Protein AF-A0A927S545-F1 (afdb_monomer_lite)

Radius of gyration: 32.66 Å; chains: 1; bounding box: 56×23×90 Å

pLDDT: mean 74.02, std 13.52, range [50.0, 94.19]

Sequence (74 aa):
MKKFIPREKLGKKTRKQLDSEQRTTWAFSPVSKKVESKKLYNRKRKSHDRYDDYGMGFSVSLYLFEEATYQEYH

Structure (mmCIF, N/CA/C/O backbone):
data_AF-A0A927S545-F1
#
_entry.id   AF-A0A927S545-F1
#
loop_
_atom_site.group_PDB
_atom_site.id
_atom_site.type_symbol
_atom_site.label_atom_id
_atom_site.label_alt_id
_atom_site.label_comp_id
_atom_site.label_asym_id
_atom_site.label_entity_id
_atom_site.label_seq_id
_atom_site.pdbx_PDB_ins_code
_atom_site.Cartn_x
_atom_site.Cartn_y
_atom_site.Cartn_z
_atom_site.occupancy
_atom_site.B_iso_or_equiv
_atom_site.auth_seq_id
_atom_site.auth_comp_id
_atom_site.auth_asym_id
_atom_site.auth_atom_id
_atom_site.pdbx_PDB_model_num
ATOM 1 N N . MET A 1 1 ? -32.399 -9.379 16.221 1.00 75.94 1 MET A N 1
ATOM 2 C CA . MET A 1 1 ? -31.495 -8.453 15.497 1.00 75.94 1 MET A CA 1
ATOM 3 C C . MET A 1 1 ? -30.721 -7.618 16.508 1.00 75.94 1 MET A C 1
ATOM 5 O O . MET A 1 1 ? -31.332 -7.144 17.461 1.00 75.94 1 MET A O 1
ATOM 9 N N . LYS A 1 2 ? -29.398 -7.463 16.360 1.00 80.19 2 LYS A N 1
ATOM 10 C CA . LYS A 1 2 ? -28.635 -6.539 17.220 1.00 80.19 2 LYS A CA 1
ATOM 11 C C . LYS A 1 2 ? -29.002 -5.100 16.848 1.00 80.19 2 LYS A C 1
ATOM 13 O O . LYS A 1 2 ? -29.117 -4.783 15.669 1.00 80.19 2 LYS A O 1
ATOM 18 N N . LYS A 1 3 ? -29.209 -4.251 17.856 1.00 86.88 3 LYS A N 1
ATOM 19 C CA . LYS A 1 3 ? -29.521 -2.829 17.661 1.00 86.88 3 LYS A CA 1
ATOM 20 C C . LYS A 1 3 ? -28.318 -2.148 17.006 1.00 86.88 3 LYS A C 1
ATOM 22 O O . LYS A 1 3 ? -27.193 -2.330 17.471 1.00 86.88 3 LYS A O 1
ATOM 27 N N . PHE A 1 4 ? -28.548 -1.389 15.938 1.00 88.19 4 PHE A N 1
ATOM 28 C CA . PHE A 1 4 ? -27.502 -0.591 15.307 1.00 88.19 4 PHE A CA 1
ATOM 29 C C . PHE A 1 4 ? -27.097 0.548 16.248 1.00 88.19 4 PHE A C 1
ATOM 31 O O . PHE A 1 4 ? -27.946 1.316 16.697 1.00 88.19 4 PHE A O 1
ATOM 38 N N . ILE A 1 5 ? -25.806 0.634 16.568 1.00 88.06 5 ILE A N 1
ATOM 39 C CA . ILE A 1 5 ? -25.246 1.702 17.397 1.00 88.06 5 ILE A CA 1
ATOM 40 C C . ILE A 1 5 ? -24.324 2.540 16.508 1.00 88.06 5 ILE A C 1
ATOM 42 O O . ILE A 1 5 ? -23.344 2.001 15.986 1.00 88.06 5 ILE A O 1
ATOM 46 N N . PRO A 1 6 ? -24.591 3.847 16.346 1.00 92.44 6 PRO A N 1
ATOM 47 C CA . PRO A 1 6 ? -23.717 4.736 15.592 1.00 92.44 6 PRO A CA 1
ATOM 48 C C . PRO A 1 6 ? -22.292 4.763 16.156 1.00 92.44 6 PRO A C 1
ATOM 50 O O . PRO A 1 6 ? -22.089 4.791 17.373 1.00 92.44 6 PRO A O 1
ATOM 53 N N . ARG A 1 7 ? -21.288 4.827 15.271 1.00 88.31 7 ARG A N 1
ATOM 54 C CA . ARG A 1 7 ? -19.857 4.770 15.634 1.00 88.31 7 ARG A CA 1
ATOM 55 C C . ARG A 1 7 ? -19.445 5.827 16.660 1.00 88.31 7 ARG A C 1
ATOM 57 O O . ARG A 1 7 ? -18.601 5.562 17.516 1.00 88.31 7 ARG A O 1
ATOM 64 N N . GLU A 1 8 ? -20.051 7.008 16.602 1.00 90.94 8 GLU A N 1
ATOM 65 C CA . GLU A 1 8 ? -19.789 8.127 17.515 1.00 90.94 8 GLU A CA 1
ATOM 66 C C . GLU A 1 8 ? -20.143 7.809 18.969 1.00 90.94 8 GLU A C 1
ATOM 68 O O . GLU A 1 8 ? -19.461 8.272 19.882 1.00 90.94 8 GLU A O 1
ATOM 73 N N . LYS A 1 9 ? -21.163 6.970 19.175 1.00 93.56 9 LYS A N 1
ATOM 74 C CA . LYS A 1 9 ? -21.645 6.546 20.495 1.00 93.56 9 LYS A CA 1
ATOM 75 C C . LYS A 1 9 ? -20.895 5.326 21.037 1.00 93.56 9 LYS A C 1
ATOM 77 O O . LYS A 1 9 ? -21.107 4.936 22.180 1.00 93.56 9 LYS A O 1
ATOM 82 N N . LEU A 1 10 ? -20.002 4.729 20.242 1.00 89.50 10 LEU A N 1
ATOM 83 C CA . LEU A 1 10 ? -19.121 3.657 20.696 1.00 89.50 10 LEU A CA 1
ATOM 84 C C . LEU A 1 10 ? -17.961 4.225 21.517 1.00 89.50 10 LEU A C 1
ATOM 86 O O . LEU A 1 10 ? -17.322 5.204 21.123 1.00 89.50 10 LEU A O 1
ATOM 90 N N . GLY A 1 11 ? -17.649 3.557 22.628 1.00 92.62 11 GLY A N 1
ATOM 91 C CA . GLY A 1 11 ? -16.464 3.849 23.425 1.00 92.62 11 GLY A CA 1
ATOM 92 C C . GLY A 1 11 ? -15.160 3.653 22.643 1.00 92.62 11 GLY A C 1
ATOM 93 O O . GLY A 1 11 ? -15.090 2.954 21.631 1.00 92.62 11 GLY A O 1
ATOM 94 N N . LYS A 1 12 ? -14.072 4.245 23.146 1.00 93.56 12 LYS A N 1
ATOM 95 C CA . LYS A 1 12 ? -12.754 4.224 22.485 1.00 93.56 12 LYS A CA 1
ATOM 96 C C . LYS A 1 12 ? -12.250 2.805 22.176 1.00 93.56 12 LYS A C 1
ATOM 98 O O . LYS A 1 12 ? -11.674 2.577 21.115 1.00 93.56 12 LYS A O 1
ATOM 103 N N . LYS A 1 13 ? -12.468 1.851 23.090 1.00 94.19 13 LYS A N 1
ATOM 104 C CA . LYS A 1 13 ? -12.003 0.458 22.951 1.00 94.19 13 LYS A CA 1
ATOM 105 C C . LYS A 1 13 ? -12.751 -0.301 21.851 1.00 94.19 13 LYS A C 1
ATOM 107 O O . LYS A 1 13 ? -12.110 -0.919 21.009 1.00 94.19 13 LYS A O 1
ATOM 112 N N . THR A 1 14 ? -14.079 -0.202 21.827 1.00 91.94 14 THR A N 1
ATOM 113 C CA . THR A 1 14 ? -14.919 -0.884 20.831 1.00 91.94 14 THR A CA 1
ATOM 114 C C . THR A 1 14 ? -14.718 -0.302 19.439 1.00 91.94 14 THR A C 1
ATOM 116 O O . THR A 1 14 ? -14.596 -1.051 18.477 1.00 91.94 14 THR A O 1
ATOM 119 N N . ARG A 1 15 ? -14.565 1.023 19.324 1.00 92.75 15 ARG A N 1
ATOM 120 C CA . ARG A 1 15 ? -14.208 1.671 18.053 1.00 92.75 15 ARG A CA 1
ATOM 121 C C . ARG A 1 15 ? -12.870 1.168 17.504 1.00 92.75 15 ARG A C 1
ATOM 123 O O . ARG A 1 15 ? -12.778 0.880 16.320 1.00 92.75 15 ARG A O 1
ATOM 130 N N . LYS A 1 16 ? -11.854 1.011 18.363 1.00 92.19 16 LYS A N 1
ATOM 131 C CA . LYS A 1 16 ? -10.537 0.489 17.961 1.00 92.19 16 LYS A CA 1
ATOM 132 C C . 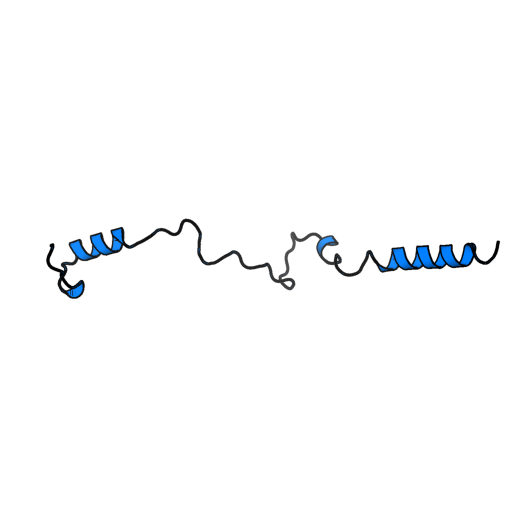LYS A 1 16 ? -10.610 -0.956 17.456 1.00 92.19 16 LYS A C 1
ATOM 134 O O . LYS A 1 16 ? -9.921 -1.269 16.492 1.00 92.19 16 LYS A O 1
ATOM 139 N N . GLN A 1 17 ? -11.407 -1.812 18.098 1.00 91.25 17 GLN A N 1
ATOM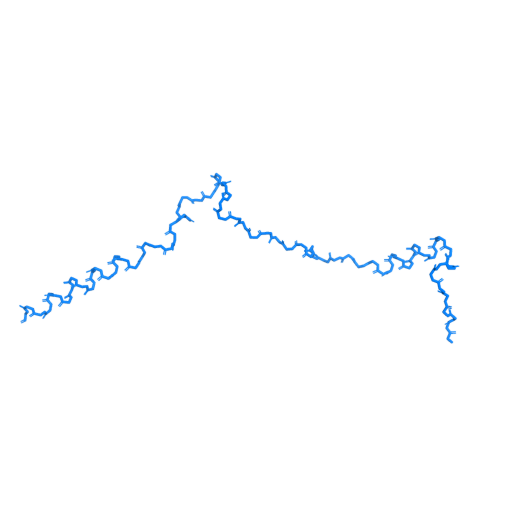 140 C CA . GLN A 1 17 ? -11.629 -3.192 17.644 1.00 91.25 17 GLN A CA 1
ATOM 141 C C . GLN A 1 17 ? -12.303 -3.212 16.272 1.00 91.25 17 GLN A C 1
ATOM 143 O O . GLN A 1 17 ? -11.764 -3.809 15.349 1.00 91.25 17 GLN A O 1
ATOM 148 N N . LEU A 1 18 ? -13.381 -2.441 16.109 1.00 91.44 18 LEU A N 1
ATOM 149 C CA . LEU A 1 18 ? -14.090 -2.307 14.838 1.00 91.44 18 LEU A CA 1
ATOM 150 C C . LEU A 1 18 ? -13.155 -1.806 13.720 1.00 91.44 18 LEU A C 1
ATOM 152 O O . LEU A 1 18 ? -13.076 -2.393 12.646 1.00 91.44 18 LEU A O 1
ATOM 156 N N . ASP A 1 19 ? -12.384 -0.749 13.983 1.00 89.88 19 ASP A N 1
ATOM 157 C CA . ASP A 1 19 ? -11.423 -0.217 13.014 1.00 89.88 19 ASP A CA 1
ATOM 158 C C . ASP A 1 19 ? -10.284 -1.220 12.724 1.00 89.88 19 ASP A C 1
ATOM 160 O O . ASP A 1 19 ? -9.640 -1.129 11.685 1.00 89.88 19 ASP A O 1
ATOM 164 N N . SER A 1 20 ? -9.969 -2.141 13.639 1.00 88.62 20 SER A N 1
ATOM 165 C CA . SER A 1 20 ? -8.985 -3.208 13.406 1.00 88.62 20 SER A CA 1
ATOM 166 C C . SER A 1 20 ? -9.559 -4.324 12.540 1.00 88.62 20 SER A C 1
ATOM 168 O O . SER A 1 20 ? -8.838 -4.858 11.708 1.00 88.62 20 SER A O 1
ATOM 170 N N . GLU A 1 21 ? -10.834 -4.659 12.729 1.00 88.56 21 GLU A N 1
ATOM 171 C CA . GLU A 1 21 ? -11.566 -5.637 11.917 1.00 88.56 21 GLU A CA 1
ATOM 172 C C . GLU A 1 21 ? -11.784 -5.122 10.488 1.00 88.56 21 GLU A C 1
ATOM 174 O O . GLU A 1 21 ? -11.652 -5.877 9.529 1.00 88.56 21 GLU A O 1
ATOM 179 N N . GLN A 1 22 ? -12.075 -3.825 10.331 1.00 86.12 22 GLN A N 1
ATOM 180 C CA . GLN A 1 22 ? -12.259 -3.189 9.022 1.00 86.12 22 GLN A CA 1
ATOM 181 C C . GLN A 1 22 ? -10.947 -2.925 8.277 1.00 86.12 22 GLN A C 1
ATOM 183 O O . GLN A 1 22 ? -10.953 -2.788 7.054 1.00 86.12 22 GLN A O 1
ATOM 188 N N . ARG A 1 23 ? -9.820 -2.790 8.986 1.00 85.12 23 ARG A N 1
ATOM 189 C CA . ARG A 1 23 ? -8.524 -2.553 8.343 1.00 85.12 23 ARG A CA 1
ATOM 190 C C . ARG A 1 23 ? -8.066 -3.818 7.630 1.00 85.12 23 ARG A C 1
ATOM 192 O O . ARG A 1 23 ? -7.594 -4.763 8.249 1.00 85.12 23 ARG A O 1
ATOM 199 N N . THR A 1 24 ? -8.123 -3.786 6.308 1.00 81.06 24 THR A N 1
ATOM 200 C CA . THR A 1 24 ? -7.491 -4.792 5.459 1.00 81.06 24 THR A CA 1
ATOM 201 C C . THR A 1 24 ? -6.048 -4.383 5.174 1.00 81.06 24 THR A C 1
ATOM 203 O O . THR A 1 24 ? -5.793 -3.322 4.599 1.00 81.06 24 THR A O 1
ATOM 206 N N . THR A 1 25 ? -5.087 -5.225 5.564 1.00 79.88 25 THR A N 1
ATOM 207 C CA . THR A 1 25 ? -3.714 -5.115 5.063 1.00 79.88 25 THR A CA 1
ATOM 208 C C . THR A 1 25 ? -3.736 -5.502 3.595 1.00 79.88 25 THR A C 1
ATOM 210 O O . THR A 1 25 ? -3.995 -6.653 3.253 1.00 79.88 25 THR A O 1
ATOM 213 N N . TRP A 1 26 ? -3.493 -4.539 2.715 1.00 79.31 26 TRP A N 1
ATOM 214 C CA . TRP A 1 26 ? -3.343 -4.833 1.300 1.00 79.31 26 TRP A CA 1
ATOM 215 C C . TRP A 1 26 ? -2.135 -5.757 1.110 1.00 79.31 26 TRP A C 1
ATOM 217 O O . TRP A 1 26 ? -1.032 -5.427 1.538 1.00 79.31 26 TRP A O 1
ATOM 227 N N . ALA A 1 27 ? -2.332 -6.910 0.465 1.00 78.38 27 ALA A N 1
ATOM 228 C CA . ALA A 1 27 ? -1.239 -7.836 0.148 1.00 78.38 27 ALA A CA 1
ATOM 229 C C . ALA A 1 27 ? -0.212 -7.221 -0.826 1.00 78.38 27 ALA A C 1
ATOM 231 O O . ALA A 1 27 ? 0.941 -7.638 -0.878 1.00 78.38 27 ALA A O 1
ATOM 232 N N . PHE A 1 28 ? -0.636 -6.208 -1.583 1.00 74.62 28 PHE A N 1
ATOM 233 C CA . PHE A 1 28 ? 0.158 -5.457 -2.545 1.00 74.62 28 PHE A CA 1
ATOM 234 C C . PHE A 1 28 ? -0.037 -3.956 -2.304 1.00 74.62 28 PHE A C 1
ATOM 236 O O . PHE A 1 28 ? -1.154 -3.502 -2.068 1.00 74.62 28 PHE A O 1
ATOM 243 N N . SER A 1 29 ? 1.044 -3.176 -2.381 1.00 76.88 29 SER A N 1
ATOM 244 C CA . SER A 1 29 ? 0.962 -1.714 -2.314 1.00 76.88 29 SER A CA 1
ATOM 245 C C . SER A 1 29 ? 0.188 -1.191 -3.529 1.00 76.88 29 SER A C 1
ATOM 247 O O . SER A 1 29 ? 0.689 -1.355 -4.638 1.00 76.88 29 SER A O 1
ATOM 249 N N . PRO A 1 30 ? -0.958 -0.502 -3.363 1.00 75.00 30 PRO A N 1
ATOM 250 C CA . PRO A 1 30 ? -1.740 0.018 -4.491 1.00 75.00 30 PRO A CA 1
ATOM 251 C C . PRO A 1 30 ? -0.953 1.020 -5.349 1.00 75.00 30 PRO A C 1
ATOM 253 O O . PRO A 1 30 ? -1.310 1.284 -6.494 1.00 75.00 30 PRO A O 1
ATOM 256 N N . VAL A 1 31 ? 0.152 1.554 -4.821 1.00 74.12 31 VAL A N 1
ATOM 257 C CA . VAL A 1 31 ? 1.140 2.288 -5.607 1.00 74.12 31 VAL A CA 1
ATOM 258 C C . VAL A 1 31 ? 2.021 1.276 -6.339 1.00 74.12 31 VAL A C 1
ATOM 260 O O . VAL A 1 31 ? 3.007 0.773 -5.791 1.00 74.12 31 VAL A O 1
ATOM 263 N N . SER A 1 32 ? 1.644 0.971 -7.582 1.00 71.94 32 SER A N 1
ATOM 264 C CA . SER A 1 32 ? 2.441 0.179 -8.517 1.00 71.94 32 SER A CA 1
ATOM 265 C C . SER A 1 32 ? 3.803 0.832 -8.768 1.00 71.94 32 SER A C 1
ATOM 267 O O . SER A 1 32 ? 3.925 2.060 -8.783 1.00 71.94 32 SER A O 1
ATOM 269 N N . LYS A 1 33 ? 4.839 0.012 -8.995 1.00 68.94 33 LYS A N 1
ATOM 270 C CA . LYS A 1 33 ? 6.181 0.487 -9.367 1.00 68.94 33 LYS A CA 1
ATOM 271 C C . LYS A 1 33 ? 6.074 1.470 -10.539 1.00 68.94 33 LYS A C 1
ATOM 273 O O . LYS A 1 33 ? 5.401 1.184 -11.527 1.00 68.94 33 LYS A O 1
ATOM 278 N N . LYS A 1 34 ? 6.720 2.630 -10.416 1.00 72.38 34 LYS A N 1
ATOM 279 C CA . LYS A 1 34 ? 6.784 3.620 -11.495 1.00 72.38 34 LYS A CA 1
ATOM 280 C C . LYS A 1 34 ? 7.569 3.015 -12.658 1.00 72.38 34 LYS A C 1
ATOM 282 O O . LYS A 1 34 ? 8.621 2.421 -12.435 1.00 72.38 34 LYS A O 1
ATOM 287 N N . VAL A 1 35 ? 7.062 3.168 -13.882 1.00 74.75 35 VAL A N 1
ATOM 288 C CA . VAL A 1 35 ? 7.874 2.946 -15.083 1.00 74.75 35 VAL A CA 1
ATOM 289 C C . VAL A 1 35 ? 9.071 3.887 -14.988 1.00 74.75 35 VAL A C 1
ATOM 291 O O . VAL A 1 35 ? 8.898 5.086 -14.753 1.00 74.75 35 VAL A O 1
ATOM 294 N N . GLU A 1 36 ? 10.277 3.340 -15.117 1.00 75.75 36 GLU A N 1
ATOM 295 C CA . GLU A 1 36 ? 11.495 4.144 -15.084 1.00 75.75 36 GLU A CA 1
ATOM 296 C C . GLU A 1 36 ? 11.457 5.163 -16.227 1.00 75.75 36 GLU A C 1
ATOM 298 O O . GLU A 1 36 ? 11.261 4.821 -17.395 1.00 75.75 36 GLU A O 1
ATOM 303 N N . SER A 1 37 ? 11.616 6.444 -15.895 1.00 76.94 37 SER A N 1
ATOM 304 C CA . SER A 1 37 ? 11.609 7.502 -16.905 1.00 76.94 37 SER A CA 1
ATOM 305 C C . SER A 1 37 ? 12.836 7.375 -17.811 1.00 76.94 37 SER A C 1
ATOM 307 O O . SER A 1 37 ? 13.968 7.294 -17.335 1.00 76.94 37 SER A O 1
ATOM 309 N N . LYS A 1 38 ? 12.627 7.427 -19.137 1.00 74.75 38 LYS A N 1
ATOM 310 C CA . LYS A 1 38 ? 13.690 7.316 -20.161 1.00 74.75 38 LYS A CA 1
ATOM 311 C C . LYS A 1 38 ? 14.806 8.354 -19.978 1.00 74.75 38 LYS A C 1
ATOM 313 O O . LYS A 1 38 ? 15.937 8.097 -20.382 1.00 74.75 38 LYS A O 1
ATOM 318 N N . LYS A 1 39 ? 14.493 9.502 -19.366 1.00 78.88 39 LYS A N 1
ATOM 319 C CA . LYS A 1 39 ? 15.431 10.609 -19.116 1.00 78.88 39 LYS A CA 1
ATOM 320 C C . LYS A 1 39 ? 16.210 10.475 -17.803 1.00 78.88 39 LYS A C 1
ATOM 322 O O . LYS A 1 39 ? 17.105 11.279 -17.562 1.00 78.88 39 LYS A O 1
ATOM 327 N N . LEU A 1 40 ? 15.881 9.511 -16.942 1.00 80.75 40 LEU A N 1
ATOM 328 C CA . LEU A 1 40 ? 16.624 9.314 -15.701 1.00 80.75 40 LEU A CA 1
ATOM 329 C C . LEU A 1 40 ? 18.002 8.733 -16.008 1.00 80.75 40 LEU A C 1
ATOM 331 O O . LEU A 1 40 ? 18.142 7.690 -16.650 1.00 80.75 40 LEU A O 1
ATOM 335 N N . TYR A 1 41 ? 19.032 9.423 -15.530 1.00 80.81 41 TYR A N 1
ATOM 336 C CA . TYR A 1 41 ? 20.397 8.944 -15.632 1.00 80.81 41 TYR A CA 1
ATOM 337 C C . TYR A 1 41 ? 20.587 7.707 -14.745 1.00 80.81 41 TYR A C 1
ATOM 339 O O . TYR A 1 41 ? 20.378 7.757 -13.535 1.00 80.81 41 TYR A O 1
ATOM 347 N N . ASN A 1 42 ? 21.011 6.592 -15.342 1.00 81.50 42 ASN A N 1
ATOM 348 C CA . ASN A 1 42 ? 21.314 5.354 -14.631 1.00 81.50 42 ASN A CA 1
ATOM 349 C C . ASN A 1 42 ? 22.655 4.786 -15.115 1.00 81.50 42 ASN A C 1
ATOM 351 O O . ASN A 1 42 ? 22.751 4.263 -16.223 1.00 81.50 42 ASN A O 1
ATOM 355 N N . ARG A 1 43 ? 23.683 4.846 -14.258 1.00 82.75 43 ARG A N 1
ATOM 356 C CA . ARG A 1 43 ? 25.039 4.343 -14.556 1.00 82.75 43 ARG A CA 1
ATOM 357 C C . ARG A 1 43 ? 25.118 2.827 -14.772 1.00 82.75 43 ARG A C 1
ATOM 359 O O . ARG A 1 43 ? 26.097 2.351 -15.328 1.00 82.75 43 ARG A O 1
ATOM 366 N N . LYS A 1 44 ? 24.123 2.071 -14.289 1.00 84.50 44 LYS A N 1
ATOM 367 C CA . LYS A 1 44 ? 24.046 0.609 -14.442 1.00 84.50 44 LYS A CA 1
ATOM 368 C C . LYS A 1 44 ? 23.310 0.188 -15.715 1.00 84.50 44 LYS A C 1
ATOM 370 O O . LYS A 1 44 ? 23.310 -0.996 -16.038 1.00 84.50 44 LYS A O 1
ATOM 375 N N . ARG A 1 45 ? 22.651 1.125 -16.409 1.00 79.25 45 ARG A N 1
ATOM 376 C CA . ARG A 1 45 ? 21.952 0.832 -17.661 1.00 79.25 45 ARG A CA 1
ATOM 377 C C . ARG A 1 45 ? 22.987 0.513 -18.735 1.00 79.25 45 ARG A C 1
ATOM 379 O O . ARG A 1 45 ? 23.964 1.250 -18.881 1.00 79.25 45 ARG A O 1
ATOM 386 N N . LYS A 1 46 ? 22.784 -0.580 -19.469 1.00 78.38 46 LYS A N 1
ATOM 387 C CA . LYS A 1 46 ? 23.703 -0.965 -20.538 1.00 78.38 46 LYS A CA 1
ATOM 388 C C . LYS A 1 46 ? 23.604 0.061 -21.669 1.00 78.38 46 LYS A C 1
ATOM 390 O O . LYS A 1 46 ? 22.550 0.646 -21.909 1.00 78.38 46 LYS A O 1
ATOM 395 N N . SER A 1 47 ? 24.723 0.303 -22.349 1.00 69.62 47 SER A N 1
ATOM 396 C CA . SER A 1 47 ? 24.774 1.249 -23.474 1.00 69.62 47 SER A CA 1
ATOM 397 C C . SER A 1 47 ? 23.923 0.781 -24.662 1.00 69.62 47 SER A C 1
ATOM 399 O O . SER A 1 47 ? 23.382 1.608 -25.386 1.00 69.62 47 SER A O 1
ATOM 401 N N . HIS A 1 48 ? 23.779 -0.539 -24.832 1.00 67.12 48 HIS A N 1
ATOM 402 C CA . HIS A 1 48 ? 23.007 -1.150 -25.915 1.00 67.12 48 HIS A CA 1
ATOM 403 C C . HIS A 1 48 ? 21.506 -0.824 -25.824 1.00 67.12 48 HIS A C 1
ATOM 405 O O . HIS A 1 48 ? 20.933 -0.405 -26.821 1.00 67.12 48 HIS A O 1
ATOM 411 N N . ASP A 1 49 ? 20.939 -0.806 -24.608 1.00 67.62 49 ASP A N 1
ATOM 412 C CA . ASP A 1 49 ? 19.532 -0.463 -24.316 1.00 67.62 49 ASP A CA 1
ATOM 413 C C . ASP A 1 49 ? 19.132 0.992 -24.680 1.00 67.62 49 ASP A C 1
ATOM 415 O O . ASP A 1 49 ? 18.072 1.486 -2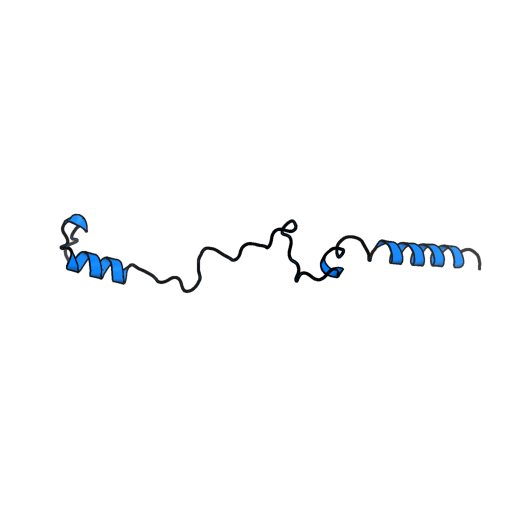4.272 1.00 67.62 49 ASP A O 1
ATOM 419 N N . ARG A 1 50 ? 20.027 1.761 -25.316 1.00 62.97 50 ARG A N 1
ATOM 420 C CA . ARG A 1 50 ? 19.798 3.145 -25.758 1.00 62.97 50 ARG A CA 1
ATOM 421 C C . ARG A 1 50 ? 19.312 3.237 -27.205 1.00 62.97 50 ARG A C 1
ATOM 423 O O . ARG A 1 50 ? 18.738 4.272 -27.540 1.00 62.97 50 ARG A O 1
ATOM 430 N N . TYR A 1 51 ? 19.531 2.207 -28.028 1.00 61.12 51 TYR A N 1
ATOM 431 C CA . TYR A 1 51 ? 19.385 2.292 -29.490 1.00 61.12 51 TYR A CA 1
ATOM 432 C C . TYR A 1 51 ? 18.416 1.274 -30.113 1.00 61.12 51 TYR A C 1
ATOM 434 O O . TYR A 1 51 ? 18.358 1.178 -31.337 1.00 61.12 51 TYR A O 1
ATOM 442 N N . ASP A 1 52 ? 17.611 0.577 -29.311 1.00 58.31 52 ASP A N 1
ATOM 443 C CA . ASP A 1 52 ? 16.741 -0.515 -29.783 1.00 58.31 52 ASP A CA 1
ATOM 444 C C . ASP A 1 52 ? 15.604 -0.094 -30.744 1.00 58.31 52 ASP A C 1
ATOM 446 O O . ASP A 1 52 ? 14.901 -0.957 -31.258 1.00 58.31 52 ASP A O 1
ATOM 450 N N . ASP A 1 53 ? 15.436 1.200 -31.050 1.00 59.31 53 ASP A N 1
ATOM 451 C CA . ASP A 1 53 ? 14.300 1.685 -31.848 1.00 59.31 53 ASP A CA 1
ATOM 452 C C . ASP A 1 53 ? 14.602 1.944 -33.348 1.00 59.31 53 ASP A C 1
ATOM 454 O O . ASP A 1 53 ? 13.655 2.065 -34.117 1.00 59.31 53 ASP A O 1
ATOM 458 N N . TYR A 1 54 ? 15.862 2.021 -33.823 1.00 54.66 54 TYR A N 1
ATOM 459 C CA . TYR A 1 54 ? 16.140 2.473 -35.216 1.00 54.66 54 TYR A CA 1
ATOM 460 C C . TYR A 1 54 ? 17.381 1.862 -35.909 1.00 54.66 54 TYR A C 1
ATOM 462 O O . TYR A 1 54 ? 18.026 2.529 -36.714 1.00 54.66 54 TYR A O 1
ATOM 470 N N . GLY A 1 55 ? 17.761 0.614 -35.611 1.00 53.19 55 GLY A N 1
ATOM 471 C CA . GLY A 1 55 ? 18.999 0.020 -36.160 1.00 53.19 55 GLY A CA 1
ATOM 472 C C . GLY A 1 55 ? 18.839 -1.160 -37.124 1.00 53.19 55 GLY A C 1
ATOM 473 O O . GLY A 1 55 ? 19.697 -1.365 -37.975 1.00 53.19 55 GLY A O 1
ATOM 474 N N . MET A 1 56 ? 17.763 -1.943 -37.007 1.00 50.66 56 MET A N 1
ATOM 475 C CA . MET A 1 56 ? 17.672 -3.259 -37.670 1.00 50.66 56 MET A CA 1
ATOM 476 C C . MET A 1 56 ? 16.862 -3.270 -38.977 1.00 50.66 56 MET A C 1
ATOM 478 O O . MET A 1 56 ? 16.851 -4.280 -39.668 1.00 50.66 56 MET A O 1
ATOM 482 N N . GLY A 1 57 ? 16.191 -2.170 -39.340 1.00 52.06 57 GLY A N 1
ATOM 483 C CA . GLY A 1 57 ? 15.402 -2.090 -40.581 1.00 52.06 57 GLY A CA 1
ATOM 484 C C . GLY A 1 57 ? 16.167 -1.542 -41.790 1.00 52.06 57 GLY A C 1
ATOM 485 O O . GLY A 1 57 ? 15.861 -1.893 -42.925 1.00 52.06 57 GLY A O 1
ATOM 486 N N . PHE A 1 58 ? 17.174 -0.692 -41.563 1.00 51.62 58 PHE A N 1
ATOM 487 C CA . PHE A 1 58 ? 17.866 0.005 -42.652 1.00 51.62 58 PHE A CA 1
ATOM 488 C C . PHE A 1 58 ? 18.876 -0.892 -43.381 1.00 51.62 58 PHE A C 1
ATOM 490 O O . PHE A 1 58 ? 19.028 -0.789 -44.594 1.00 51.62 58 PHE A O 1
ATOM 497 N N . SER A 1 59 ? 19.524 -1.816 -42.665 1.00 55.25 59 SER A N 1
ATOM 498 C CA . SER A 1 59 ? 20.464 -2.764 -43.271 1.00 55.25 59 SER A CA 1
ATOM 499 C C . SER A 1 59 ? 19.756 -3.810 -44.134 1.00 55.25 59 SER A C 1
ATOM 501 O O . SER A 1 59 ? 20.215 -4.087 -45.234 1.00 55.25 59 SER A O 1
ATOM 503 N N . VAL A 1 60 ? 18.609 -4.344 -43.699 1.00 58.03 60 VAL A N 1
ATOM 504 C CA . VAL A 1 60 ? 17.880 -5.393 -44.441 1.00 58.03 60 VAL A CA 1
ATOM 505 C C . VAL A 1 60 ? 17.301 -4.862 -45.759 1.00 58.03 60 VAL A C 1
ATOM 507 O O . VAL A 1 60 ? 17.293 -5.572 -46.759 1.00 58.03 60 VAL A O 1
ATOM 510 N N . SER A 1 61 ? 16.876 -3.594 -45.796 1.00 56.84 61 SER A N 1
ATOM 511 C CA . SER A 1 61 ? 16.329 -2.985 -47.014 1.00 56.84 61 SER A CA 1
ATOM 512 C C . SER A 1 61 ? 17.380 -2.733 -48.100 1.00 56.84 61 SER A C 1
ATOM 514 O O . SER A 1 61 ? 17.036 -2.796 -49.276 1.00 56.84 61 SER A O 1
ATOM 516 N N . LEU A 1 62 ? 18.631 -2.433 -47.733 1.00 57.69 62 LEU A N 1
ATOM 517 C CA . LEU A 1 62 ? 19.717 -2.205 -48.696 1.00 57.69 62 LEU A CA 1
ATOM 518 C C . LEU A 1 62 ? 20.170 -3.512 -49.355 1.00 57.69 62 LEU A C 1
ATOM 520 O O . LEU A 1 62 ? 20.322 -3.540 -50.570 1.00 57.69 62 LEU A O 1
ATOM 524 N N . TYR A 1 63 ? 20.281 -4.601 -48.585 1.00 58.72 63 TYR A N 1
ATOM 525 C CA . TYR A 1 63 ? 20.645 -5.913 -49.134 1.00 58.72 63 TYR A CA 1
ATOM 526 C C . TYR A 1 63 ? 19.599 -6.451 -50.121 1.00 58.72 63 TYR A C 1
ATOM 528 O O . TYR A 1 63 ? 19.958 -6.937 -51.187 1.00 58.72 63 TYR A O 1
ATOM 536 N N . LEU A 1 64 ? 18.304 -6.302 -49.822 1.00 59.75 64 LEU A N 1
ATOM 537 C CA . LEU A 1 64 ? 17.243 -6.736 -50.741 1.00 59.75 64 LEU A CA 1
ATOM 538 C C . L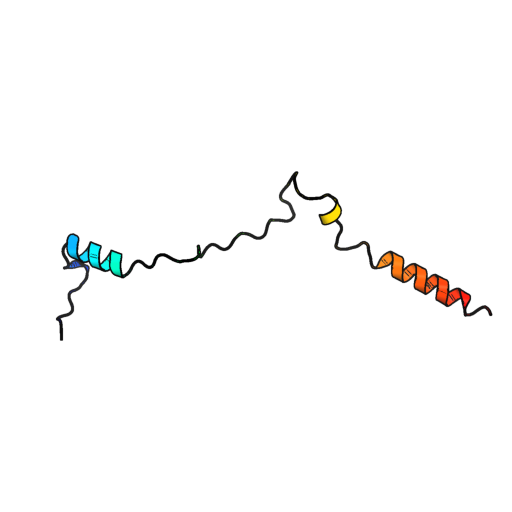EU A 1 64 ? 17.155 -5.869 -52.009 1.00 59.75 64 LEU A C 1
ATOM 540 O O . LEU A 1 64 ? 16.743 -6.359 -53.058 1.00 59.75 64 LEU A O 1
ATOM 544 N N . PHE A 1 65 ? 17.537 -4.590 -51.933 1.00 58.16 65 PHE A N 1
ATOM 545 C CA . PHE A 1 65 ? 17.584 -3.708 -53.103 1.00 58.16 65 PHE A CA 1
ATOM 546 C C . PHE A 1 65 ? 18.791 -4.015 -54.003 1.00 58.16 65 PHE A C 1
ATOM 548 O O . PHE A 1 65 ? 18.680 -3.932 -55.222 1.00 58.16 65 PHE A O 1
ATOM 555 N N . GLU A 1 66 ? 19.924 -4.400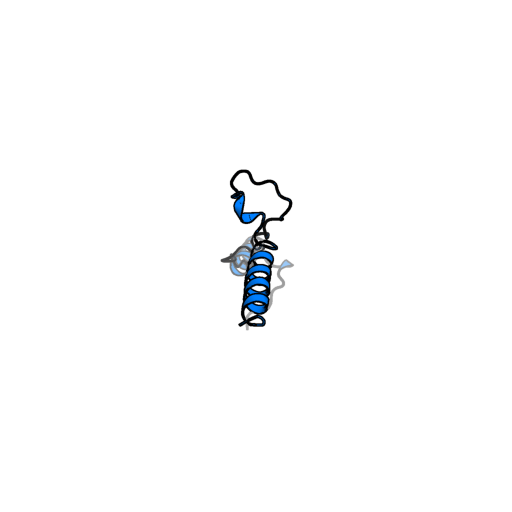 -53.413 1.00 61.19 66 GLU A N 1
ATOM 556 C CA . GLU A 1 66 ? 21.141 -4.796 -54.133 1.00 61.19 66 GLU A CA 1
ATOM 557 C C . GLU A 1 66 ? 21.012 -6.177 -54.804 1.00 61.19 66 GLU A C 1
ATOM 559 O O . GLU A 1 66 ? 21.531 -6.377 -55.899 1.00 61.19 66 GLU A O 1
ATOM 564 N N . GLU A 1 67 ? 20.261 -7.117 -54.218 1.00 60.53 67 GLU A N 1
ATOM 565 C CA . GLU A 1 67 ? 19.957 -8.404 -54.868 1.00 60.53 67 GLU A CA 1
ATOM 566 C C . GLU A 1 67 ? 18.965 -8.261 -56.037 1.00 60.53 67 GLU A C 1
ATOM 568 O O . GLU A 1 67 ? 19.142 -8.898 -57.078 1.00 60.53 67 GLU A O 1
ATOM 573 N N . ALA A 1 68 ? 17.953 -7.394 -55.910 1.00 62.56 68 ALA A N 1
ATOM 574 C CA . ALA A 1 68 ? 16.951 -7.187 -56.959 1.00 62.56 68 ALA A CA 1
ATOM 575 C C . ALA A 1 68 ? 17.559 -6.633 -58.259 1.00 62.56 68 ALA A C 1
ATOM 577 O O . ALA A 1 68 ? 17.139 -7.016 -59.350 1.00 62.56 68 ALA A O 1
ATOM 578 N N . THR A 1 69 ? 18.580 -5.778 -58.161 1.00 61.97 69 THR A N 1
ATOM 579 C CA . THR A 1 69 ? 19.269 -5.235 -59.340 1.00 61.97 69 THR A CA 1
ATOM 580 C C . THR A 1 69 ? 20.222 -6.235 -59.992 1.00 61.97 69 THR A C 1
ATOM 582 O O . THR A 1 69 ? 20.617 -6.013 -61.129 1.00 61.97 69 THR A O 1
ATOM 585 N N . TYR A 1 70 ? 20.583 -7.342 -59.334 1.00 60.53 70 TYR A N 1
ATOM 586 C CA . TYR A 1 70 ? 21.480 -8.355 -59.905 1.00 60.53 70 TYR A CA 1
ATOM 587 C C . TYR A 1 70 ? 20.740 -9.409 -60.744 1.00 60.53 70 TYR A C 1
ATOM 5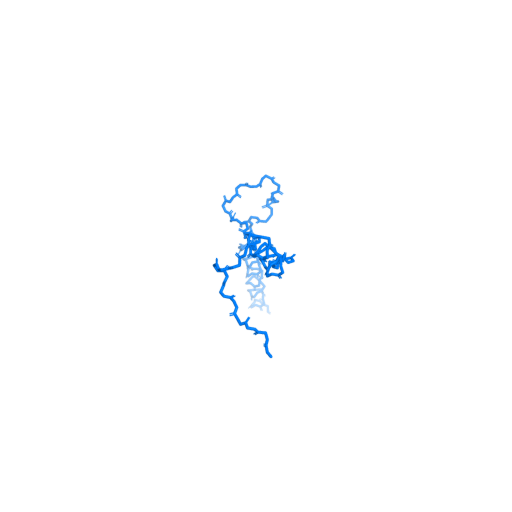89 O O . TYR A 1 70 ? 21.311 -9.973 -61.676 1.00 60.53 70 TYR A O 1
ATOM 597 N N . GLN A 1 71 ? 19.463 -9.665 -60.444 1.00 58.91 71 GLN A N 1
ATOM 598 C CA . GLN A 1 71 ? 18.622 -10.605 -61.199 1.00 58.91 71 GLN A CA 1
ATOM 599 C C . GLN A 1 71 ? 18.081 -10.034 -62.515 1.00 58.91 71 GLN A C 1
ATOM 601 O O . GLN A 1 71 ? 17.705 -10.803 -63.390 1.00 58.91 71 GLN A O 1
ATOM 606 N N . GLU A 1 72 ? 18.061 -8.711 -62.680 1.00 59.19 72 GLU A N 1
ATOM 607 C CA . GLU A 1 72 ? 17.548 -8.056 -63.893 1.00 59.19 72 GLU A CA 1
ATOM 608 C C . GLU A 1 72 ? 18.585 -7.981 -65.037 1.00 59.19 72 GLU A C 1
ATOM 610 O O . GLU A 1 72 ? 18.250 -7.593 -66.154 1.00 59.19 72 GLU A O 1
ATOM 615 N N . TYR A 1 73 ? 19.840 -8.371 -64.780 1.00 56.44 73 TYR A N 1
ATOM 616 C CA . TYR A 1 73 ? 20.957 -8.306 -65.738 1.00 56.44 73 TYR A CA 1
ATOM 617 C C . TYR A 1 73 ? 21.485 -9.677 -66.203 1.00 56.44 73 TYR A C 1
ATOM 619 O O . TYR A 1 73 ? 22.519 -9.727 -66.874 1.00 56.44 73 TYR A O 1
ATOM 627 N N . HIS A 1 74 ? 20.797 -10.776 -65.880 1.00 50.00 74 HIS A N 1
ATOM 628 C CA . HIS A 1 74 ? 21.147 -12.141 -66.295 1.00 50.00 74 HIS A CA 1
ATOM 629 C C . HIS A 1 74 ? 20.012 -12.810 -67.071 1.00 50.00 74 HIS A C 1
ATOM 631 O O . HIS A 1 74 ? 20.341 -13.610 -67.978 1.00 50.00 74 HIS A O 1
#

Foldseek 3Di:
DDDDDDLVPDDPVVNVVVVVVVDDDDPDDPPPDDDDDPPDDDPPDDPVVNPVPPDDPPVVVVVVVVVVVVVVPD

Secondary structure (DSSP, 8-state):
-PPP--GGGS-HHHHHHHHHHH----SS-SSPPPPPPTTS--TTS-SGGGSTTSSSSHHHHHHHHHHHHHHTT-